Protein AF-A0A6B3ATQ0-F1 (afdb_monomer_lite)

Structure (mmCIF, N/CA/C/O backbone):
data_AF-A0A6B3ATQ0-F1
#
_entry.id   AF-A0A6B3ATQ0-F1
#
loop_
_atom_site.group_PDB
_atom_site.id
_atom_site.type_symbol
_atom_site.label_atom_id
_atom_site.label_alt_id
_atom_site.label_comp_id
_atom_site.label_asym_id
_atom_site.label_entity_id
_atom_site.label_seq_id
_atom_site.pdbx_PDB_ins_code
_atom_site.Cartn_x
_atom_site.Cartn_y
_atom_site.Cartn_z
_atom_site.occupancy
_atom_site.B_iso_or_equiv
_atom_site.auth_seq_id
_atom_site.auth_comp_id
_atom_site.auth_asym_id
_atom_site.auth_atom_id
_atom_site.pdbx_PDB_model_num
ATOM 1 N N . ASP A 1 1 ? 17.155 -4.695 14.078 1.00 39.12 1 ASP A N 1
ATOM 2 C CA . ASP A 1 1 ? 18.289 -5.429 13.502 1.00 39.12 1 ASP A CA 1
ATOM 3 C C . ASP A 1 1 ? 18.050 -5.646 12.004 1.00 39.12 1 ASP A C 1
ATOM 5 O O . ASP A 1 1 ? 17.554 -6.678 11.588 1.00 39.12 1 ASP A O 1
ATOM 9 N N . VAL A 1 2 ? 18.284 -4.594 11.210 1.00 47.22 2 VAL A N 1
ATOM 10 C CA . VAL A 1 2 ? 18.268 -4.595 9.724 1.00 47.22 2 VAL A CA 1
ATOM 11 C C . VAL A 1 2 ? 19.718 -4.416 9.216 1.00 47.22 2 VAL A C 1
ATOM 13 O O . VAL A 1 2 ? 19.989 -4.162 8.048 1.00 47.22 2 VAL A O 1
ATOM 16 N N . ALA A 1 3 ? 20.696 -4.515 10.123 1.00 44.59 3 ALA A N 1
ATOM 17 C CA . ALA A 1 3 ? 22.036 -3.963 9.953 1.00 44.59 3 ALA A CA 1
ATOM 18 C C . ALA A 1 3 ? 23.108 -5.009 9.609 1.00 44.59 3 ALA A C 1
ATOM 20 O O . ALA A 1 3 ? 24.292 -4.706 9.704 1.00 44.59 3 ALA A O 1
ATOM 21 N N . ALA A 1 4 ? 22.732 -6.221 9.193 1.00 48.53 4 ALA A N 1
ATOM 22 C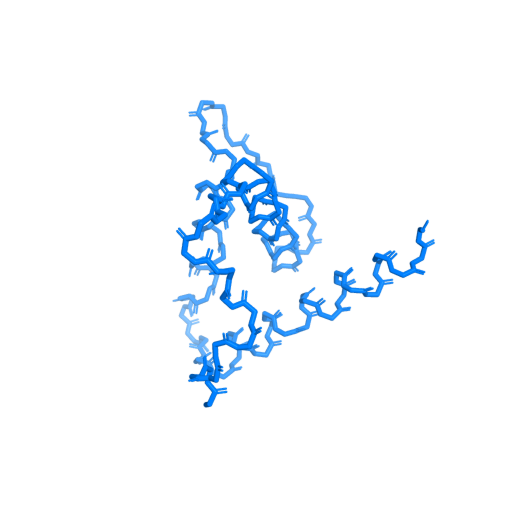 CA . ALA A 1 4 ? 23.716 -7.259 8.876 1.00 48.53 4 ALA A CA 1
ATOM 23 C C . ALA A 1 4 ? 24.151 -7.298 7.402 1.00 48.53 4 ALA A C 1
ATOM 25 O O . ALA A 1 4 ? 25.061 -8.055 7.089 1.00 48.53 4 ALA A O 1
ATOM 26 N N . GLY A 1 5 ? 23.531 -6.520 6.500 1.00 51.88 5 GLY A N 1
ATOM 27 C CA . GLY A 1 5 ? 24.018 -6.311 5.126 1.00 51.88 5 GLY A CA 1
ATOM 28 C C . GLY A 1 5 ? 24.336 -7.577 4.319 1.00 51.88 5 GLY A C 1
ATOM 29 O O . GLY A 1 5 ? 25.094 -7.480 3.361 1.00 51.88 5 GLY A O 1
ATOM 30 N N . ARG A 1 6 ? 23.792 -8.742 4.704 1.00 49.66 6 ARG A N 1
ATOM 31 C CA . ARG A 1 6 ? 24.122 -10.046 4.105 1.00 49.66 6 ARG A CA 1
ATOM 32 C C . ARG A 1 6 ? 23.730 -10.136 2.631 1.00 49.66 6 ARG A C 1
ATOM 34 O O . ARG A 1 6 ? 24.362 -10.890 1.906 1.00 49.66 6 ARG A O 1
ATOM 41 N N . ASP A 1 7 ? 22.799 -9.286 2.205 1.00 52.31 7 ASP A N 1
ATOM 42 C CA . ASP A 1 7 ? 22.327 -9.188 0.823 1.00 52.31 7 ASP A CA 1
ATOM 43 C C . ASP A 1 7 ? 22.759 -7.885 0.131 1.00 52.31 7 ASP A C 1
ATOM 45 O O . ASP A 1 7 ? 22.266 -7.556 -0.947 1.00 52.31 7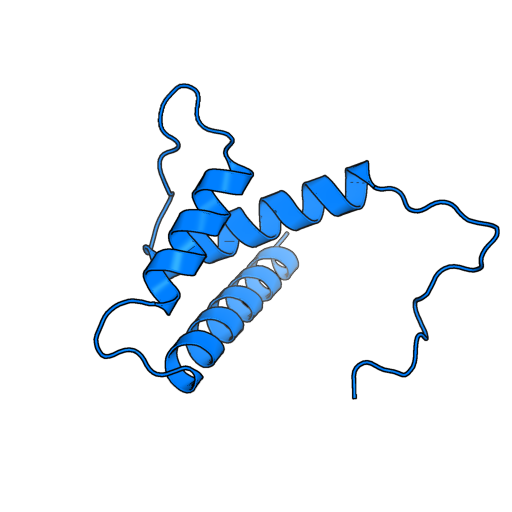 ASP A O 1
ATOM 49 N N . ARG A 1 8 ? 23.677 -7.103 0.726 1.00 56.47 8 ARG A N 1
ATOM 50 C CA . ARG A 1 8 ? 24.290 -5.996 -0.020 1.00 56.47 8 ARG A CA 1
ATOM 51 C C . ARG A 1 8 ? 25.134 -6.616 -1.122 1.00 56.47 8 ARG A C 1
ATOM 53 O O . ARG A 1 8 ? 26.105 -7.313 -0.830 1.00 56.47 8 ARG A O 1
ATOM 60 N N . MET A 1 9 ? 24.764 -6.362 -2.376 1.00 55.31 9 MET A N 1
ATOM 61 C CA . MET A 1 9 ? 25.606 -6.752 -3.499 1.00 55.31 9 MET A CA 1
ATOM 62 C C . MET A 1 9 ? 27.012 -6.174 -3.318 1.00 55.31 9 MET A C 1
ATOM 64 O O . MET A 1 9 ? 27.184 -5.062 -2.808 1.00 55.31 9 MET A O 1
ATOM 68 N N . ALA A 1 10 ? 28.014 -6.963 -3.710 1.00 60.31 10 ALA A N 1
ATOM 69 C CA . ALA A 1 10 ? 29.394 -6.514 -3.779 1.00 60.31 10 ALA A CA 1
ATOM 70 C C . ALA A 1 10 ? 29.479 -5.223 -4.615 1.00 60.31 10 ALA A C 1
ATOM 72 O O . ALA A 1 10 ? 28.709 -5.028 -5.554 1.00 60.31 10 ALA A O 1
ATOM 73 N N . ALA A 1 11 ? 30.394 -4.323 -4.244 1.00 61.47 11 ALA A N 1
ATOM 74 C CA . ALA A 1 11 ? 30.493 -2.973 -4.811 1.00 61.47 11 ALA A CA 1
ATOM 75 C C . ALA A 1 11 ? 30.744 -2.936 -6.337 1.00 61.47 11 ALA A C 1
ATOM 77 O O . ALA A 1 11 ? 30.667 -1.871 -6.942 1.00 61.47 11 ALA A O 1
ATOM 78 N N . ASP A 1 12 ? 31.049 -4.081 -6.947 1.00 69.31 12 ASP A N 1
ATOM 79 C CA . ASP A 1 12 ? 31.306 -4.285 -8.370 1.00 69.31 12 ASP A CA 1
ATOM 80 C C . ASP A 1 12 ? 30.066 -4.705 -9.182 1.00 69.31 12 ASP A C 1
ATOM 82 O O . ASP A 1 12 ? 30.144 -4.781 -10.409 1.00 69.31 12 ASP A O 1
ATOM 86 N N . ARG A 1 13 ? 28.916 -4.952 -8.538 1.00 63.94 13 ARG A N 1
ATOM 87 C CA . ARG A 1 13 ? 27.656 -5.276 -9.223 1.00 63.94 13 ARG A CA 1
ATOM 88 C C . ARG A 1 13 ? 26.663 -4.118 -9.113 1.00 63.94 13 ARG A C 1
ATOM 90 O O . ARG A 1 13 ? 26.200 -3.828 -8.008 1.00 63.94 13 ARG A O 1
ATOM 97 N N . PRO A 1 14 ? 26.305 -3.454 -10.229 1.00 75.31 14 PRO A N 1
ATOM 98 C CA . PRO A 1 14 ? 25.263 -2.438 -10.200 1.00 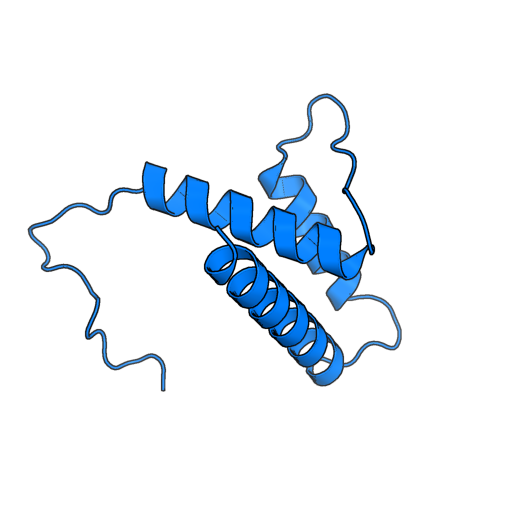75.31 14 PRO A CA 1
ATOM 99 C C . PRO A 1 14 ? 23.915 -3.081 -9.858 1.00 75.31 14 PRO A C 1
ATOM 101 O O . PRO A 1 14 ? 23.624 -4.200 -10.279 1.00 75.31 14 PRO A O 1
ATOM 104 N N . TYR A 1 15 ? 23.091 -2.365 -9.093 1.00 77.69 15 TYR A N 1
ATOM 105 C CA . TYR A 1 15 ? 21.705 -2.758 -8.863 1.00 77.69 15 TYR A CA 1
ATOM 106 C C . TYR A 1 15 ? 20.923 -2.713 -10.169 1.00 77.69 15 TYR A C 1
ATOM 108 O O . TYR A 1 15 ? 21.012 -1.736 -10.915 1.00 77.69 15 TYR A O 1
ATOM 116 N N . ASP A 1 16 ? 20.109 -3.738 -10.395 1.00 86.25 16 ASP A N 1
ATOM 117 C CA . ASP A 1 16 ? 19.047 -3.676 -11.388 1.00 86.25 16 ASP A CA 1
ATOM 118 C C . ASP A 1 16 ? 17.917 -2.799 -10.833 1.00 86.25 16 ASP A C 1
ATOM 120 O O . ASP A 1 16 ? 16.992 -3.260 -10.162 1.00 86.25 16 ASP A O 1
ATOM 124 N N . LEU A 1 17 ? 18.065 -1.487 -11.023 1.00 86.25 17 LEU A N 1
ATOM 125 C CA . LEU A 1 17 ? 17.114 -0.498 -10.523 1.00 86.25 17 LEU A CA 1
ATOM 126 C C . LEU A 1 17 ? 15.749 -0.617 -11.202 1.00 86.25 17 LEU A C 1
ATOM 128 O O . LEU A 1 17 ? 14.751 -0.242 -10.592 1.00 86.25 17 LEU A O 1
ATOM 132 N N . GLU A 1 18 ? 15.703 -1.137 -12.428 1.00 87.38 18 GLU A N 1
ATOM 133 C CA . GLU A 1 18 ? 14.458 -1.364 -13.156 1.00 87.38 18 GLU A CA 1
ATOM 134 C C . GLU A 1 18 ? 13.686 -2.526 -12.531 1.00 87.38 18 GLU A C 1
ATOM 136 O O . GLU A 1 18 ? 12.530 -2.347 -12.149 1.00 87.38 18 GLU A O 1
ATOM 141 N N . ALA A 1 19 ? 14.338 -3.673 -12.310 1.00 83.12 19 ALA A N 1
ATOM 142 C CA . ALA A 1 19 ? 13.711 -4.815 -11.645 1.00 83.12 19 ALA A CA 1
ATOM 143 C C . ALA A 1 19 ? 13.279 -4.485 -10.206 1.00 83.12 19 ALA A C 1
ATOM 145 O O . ALA A 1 19 ? 12.186 -4.861 -9.777 1.00 83.12 19 ALA A O 1
ATOM 146 N N . ILE A 1 20 ? 14.107 -3.744 -9.460 1.00 84.62 20 ILE A N 1
ATOM 147 C CA . ILE A 1 20 ? 13.753 -3.275 -8.111 1.00 84.62 20 ILE A CA 1
ATOM 148 C C . ILE A 1 20 ? 12.574 -2.300 -8.168 1.00 84.62 20 ILE A C 1
ATOM 150 O O . ILE A 1 20 ? 11.689 -2.367 -7.316 1.00 84.62 20 ILE A O 1
ATOM 154 N N . GLY A 1 21 ? 12.558 -1.401 -9.155 1.00 88.12 21 GLY A N 1
ATOM 155 C CA . GLY A 1 21 ? 11.463 -0.464 -9.386 1.00 88.12 21 GLY A CA 1
ATOM 156 C C . GLY A 1 21 ? 10.148 -1.189 -9.649 1.00 88.12 21 GLY A C 1
ATOM 157 O O . GLY A 1 21 ? 9.183 -0.958 -8.928 1.00 88.12 21 GLY A O 1
ATOM 158 N N . ALA A 1 22 ? 10.141 -2.143 -10.581 1.00 87.88 22 ALA A N 1
ATOM 159 C CA . ALA A 1 22 ? 8.962 -2.943 -10.904 1.00 87.88 22 ALA A CA 1
ATOM 160 C C . ALA A 1 22 ? 8.431 -3.711 -9.681 1.00 87.88 22 ALA A C 1
ATOM 162 O O . ALA A 1 22 ? 7.239 -3.663 -9.381 1.00 87.88 22 ALA A O 1
ATOM 163 N N . ALA A 1 23 ? 9.321 -4.349 -8.912 1.00 88.19 23 ALA A N 1
ATOM 164 C CA . ALA A 1 23 ? 8.934 -5.039 -7.682 1.00 88.19 23 ALA A CA 1
ATOM 165 C C . ALA A 1 23 ? 8.350 -4.079 -6.628 1.00 88.19 23 ALA A C 1
ATOM 167 O O . ALA A 1 23 ? 7.415 -4.428 -5.904 1.00 88.19 23 ALA A O 1
ATOM 168 N N . LEU A 1 24 ? 8.888 -2.859 -6.531 1.00 89.25 24 LEU A N 1
ATOM 169 C CA . LEU A 1 24 ? 8.379 -1.830 -5.627 1.00 89.25 24 LEU A CA 1
ATOM 170 C C . LEU A 1 24 ? 6.994 -1.330 -6.057 1.00 89.25 24 LEU A C 1
ATOM 172 O O . LEU A 1 24 ? 6.129 -1.123 -5.203 1.00 89.25 24 LEU A O 1
ATOM 176 N N . ASP A 1 25 ? 6.788 -1.141 -7.358 1.00 93.69 25 ASP A N 1
ATOM 177 C CA . ASP A 1 25 ? 5.519 -0.709 -7.941 1.00 93.69 25 ASP A CA 1
ATOM 178 C C . ASP A 1 25 ? 4.411 -1.726 -7.640 1.00 93.69 25 ASP A C 1
ATOM 180 O O . ASP A 1 25 ? 3.347 -1.359 -7.125 1.00 93.69 25 ASP A O 1
ATOM 184 N N . ASP A 1 26 ? 4.698 -3.013 -7.853 1.00 92.19 26 ASP A N 1
ATOM 185 C CA . ASP A 1 26 ? 3.780 -4.105 -7.530 1.00 92.19 26 ASP A CA 1
ATOM 186 C C . ASP A 1 26 ? 3.483 -4.199 -6.033 1.00 92.19 26 ASP A C 1
ATOM 188 O O . ASP A 1 26 ? 2.323 -4.350 -5.638 1.00 92.19 26 ASP A O 1
ATOM 192 N N . ALA A 1 27 ? 4.501 -4.047 -5.182 1.00 92.19 27 ALA A N 1
ATOM 193 C CA . ALA A 1 27 ? 4.308 -4.065 -3.738 1.00 92.19 27 ALA A CA 1
ATOM 194 C C . ALA A 1 27 ? 3.343 -2.957 -3.287 1.00 92.19 27 ALA A C 1
ATOM 196 O O . ALA A 1 27 ? 2.421 -3.216 -2.510 1.00 92.19 27 ALA A O 1
ATOM 197 N N . TYR A 1 28 ? 3.507 -1.729 -3.788 1.00 95.31 28 TYR A N 1
ATOM 198 C CA . TYR A 1 28 ? 2.602 -0.633 -3.434 1.00 95.31 28 TYR A CA 1
ATOM 199 C C . TYR A 1 28 ? 1.193 -0.827 -3.982 1.00 95.31 28 TYR A C 1
ATOM 201 O O . TYR A 1 28 ? 0.242 -0.520 -3.260 1.00 95.31 28 TYR A O 1
ATOM 209 N N . ARG A 1 29 ? 1.042 -1.366 -5.197 1.00 95.81 29 ARG A N 1
ATOM 210 C CA . ARG A 1 29 ? -0.270 -1.730 -5.744 1.00 95.81 29 ARG A CA 1
ATOM 211 C C . ARG A 1 29 ? -0.987 -2.720 -4.828 1.00 95.81 29 ARG A C 1
ATOM 213 O O . ARG A 1 29 ? -2.084 -2.426 -4.368 1.00 95.81 29 ARG A O 1
ATOM 220 N N . ILE A 1 30 ? -0.348 -3.842 -4.493 1.00 94.81 30 ILE A N 1
ATOM 221 C CA . ILE A 1 30 ? -0.953 -4.890 -3.655 1.00 94.81 30 ILE A CA 1
ATOM 222 C C . ILE A 1 30 ? -1.333 -4.349 -2.273 1.00 94.81 30 ILE A C 1
ATOM 224 O O . ILE A 1 30 ? -2.420 -4.636 -1.768 1.00 94.81 30 ILE A O 1
ATOM 228 N N . LEU A 1 31 ? -0.462 -3.543 -1.658 1.00 95.31 31 LEU A N 1
ATOM 229 C CA . LEU A 1 31 ? -0.761 -2.905 -0.377 1.00 95.31 31 LEU A CA 1
ATOM 230 C C . LEU A 1 31 ? -1.977 -1.979 -0.484 1.00 95.31 31 LEU A C 1
ATOM 232 O O . LEU A 1 31 ? -2.880 -2.073 0.343 1.00 95.31 31 LEU A O 1
ATOM 236 N N . ALA A 1 32 ? -2.013 -1.098 -1.485 1.00 96.38 32 ALA A N 1
ATOM 237 C CA . ALA A 1 32 ? -3.115 -0.160 -1.673 1.00 96.38 32 ALA A CA 1
ATOM 238 C C . ALA A 1 32 ? -4.443 -0.896 -1.913 1.00 96.38 32 ALA A C 1
ATOM 240 O O . ALA A 1 32 ? -5.431 -0.609 -1.240 1.00 96.38 32 ALA A O 1
ATOM 241 N N . GLU A 1 33 ? -4.443 -1.897 -2.795 1.00 95.75 33 GLU A N 1
ATOM 242 C CA . GLU A 1 33 ? -5.631 -2.695 -3.111 1.00 95.75 33 GLU A CA 1
ATOM 243 C C . GLU A 1 33 ? -6.135 -3.489 -1.902 1.00 95.75 33 GLU A C 1
ATOM 245 O O . GLU A 1 33 ? -7.338 -3.556 -1.653 1.00 95.75 33 GLU A O 1
ATOM 250 N N . HIS A 1 34 ? -5.232 -4.047 -1.093 1.00 94.50 34 HIS A N 1
ATOM 251 C CA . HIS A 1 34 ? -5.620 -4.741 0.134 1.00 94.50 34 HIS A CA 1
ATOM 252 C C . HIS A 1 34 ? -6.261 -3.792 1.156 1.00 94.50 34 HIS A C 1
ATOM 254 O O . HIS A 1 34 ? -7.268 -4.139 1.774 1.00 94.50 34 HIS A O 1
ATOM 260 N N . LEU A 1 35 ? -5.687 -2.599 1.347 1.00 93.31 35 LEU A N 1
ATOM 261 C CA . LEU A 1 35 ? -6.173 -1.619 2.324 1.00 93.31 35 LEU A CA 1
ATOM 262 C C . LEU A 1 35 ? -7.530 -1.011 1.940 1.00 93.31 35 LEU A C 1
ATOM 264 O O . LEU A 1 35 ? -8.320 -0.696 2.835 1.00 93.31 35 LEU A O 1
ATOM 268 N N . GLU A 1 36 ? -7.796 -0.876 0.640 1.00 94.31 36 GLU A N 1
ATOM 269 C CA . GLU A 1 36 ? -9.074 -0.403 0.088 1.00 94.31 36 GLU A CA 1
ATOM 270 C C . GLU A 1 36 ? -10.082 -1.543 -0.162 1.00 94.31 36 GLU A C 1
ATOM 272 O O . GLU A 1 36 ? -11.258 -1.295 -0.421 1.00 94.31 36 GLU A O 1
ATOM 277 N N . GLY A 1 37 ? -9.656 -2.805 -0.040 1.00 94.38 37 GLY A N 1
ATOM 278 C CA . GLY A 1 37 ? -10.512 -3.981 -0.217 1.00 94.38 37 GLY A CA 1
ATOM 279 C C . GLY A 1 37 ? -10.831 -4.320 -1.677 1.00 94.38 37 GLY A C 1
ATOM 280 O O . GLY A 1 37 ? -11.804 -5.028 -1.940 1.00 94.38 37 GLY A O 1
ATOM 281 N N . GLY A 1 38 ? -10.037 -3.830 -2.629 1.00 94.19 38 GLY A N 1
ATOM 282 C CA . GLY A 1 38 ? -10.222 -4.075 -4.055 1.00 94.19 38 GLY A CA 1
ATOM 283 C C . GLY A 1 38 ? -9.308 -3.222 -4.940 1.00 94.19 38 GLY A C 1
ATOM 284 O O . GLY A 1 38 ? -8.494 -2.457 -4.426 1.00 94.19 38 GLY A O 1
ATOM 285 N N . PRO A 1 39 ? -9.437 -3.342 -6.274 1.00 95.56 39 PRO A N 1
ATOM 286 C CA . PRO A 1 39 ? -8.626 -2.587 -7.225 1.00 95.56 39 PRO A CA 1
ATOM 287 C C . PRO A 1 39 ? -8.710 -1.073 -7.001 1.00 95.56 39 PRO A C 1
ATOM 289 O O . PRO A 1 39 ? -9.806 -0.517 -6.898 1.00 95.56 39 PRO A O 1
ATOM 292 N N . VAL A 1 40 ? -7.558 -0.400 -6.982 1.00 96.19 40 VAL A N 1
ATOM 293 C CA . VAL A 1 40 ? -7.474 1.058 -6.830 1.00 96.19 40 VAL A CA 1
ATOM 294 C C . VAL A 1 40 ? -7.458 1.711 -8.217 1.00 96.19 40 VAL A C 1
ATOM 296 O O . VAL A 1 40 ? -6.524 1.488 -8.989 1.00 96.19 40 VAL A O 1
ATOM 299 N N . PRO A 1 41 ? -8.470 2.521 -8.579 1.00 95.56 41 PRO A N 1
ATOM 300 C CA . PRO A 1 41 ? -8.504 3.173 -9.881 1.00 95.56 41 PRO A CA 1
ATOM 301 C C . PRO A 1 41 ? -7.459 4.291 -9.957 1.00 95.56 41 PRO A C 1
ATOM 303 O O . PRO A 1 41 ? -7.469 5.213 -9.145 1.00 95.56 41 PRO A O 1
ATOM 306 N N . ILE A 1 42 ? -6.600 4.251 -10.977 1.00 96.25 42 ILE A N 1
ATOM 307 C CA . ILE A 1 42 ? -5.605 5.302 -11.212 1.00 96.25 42 ILE A CA 1
ATOM 308 C C . ILE A 1 42 ? -6.246 6.466 -11.981 1.00 96.25 42 ILE A C 1
ATOM 310 O O . ILE A 1 42 ? -6.750 6.257 -13.089 1.00 96.25 42 ILE A O 1
ATOM 314 N N . PRO A 1 43 ? -6.224 7.702 -11.446 1.00 94.88 43 PRO A N 1
ATOM 315 C CA . PRO A 1 43 ? -6.724 8.865 -12.169 1.00 94.88 43 PRO A CA 1
ATOM 316 C C . PRO A 1 43 ? -5.934 9.123 -13.465 1.00 94.88 43 PRO A C 1
ATOM 318 O O . PRO A 1 43 ? -4.714 8.933 -13.485 1.00 94.88 43 PRO A O 1
ATOM 321 N N . PRO A 1 44 ? -6.577 9.620 -14.541 1.00 94.19 44 PRO A N 1
ATOM 322 C CA . PRO A 1 44 ? -5.880 9.958 -15.778 1.00 94.19 44 PRO A CA 1
ATOM 323 C C . PRO A 1 44 ? -4.722 10.936 -15.545 1.00 94.19 44 PRO A C 1
ATOM 325 O O . PRO A 1 44 ? -4.887 11.959 -14.883 1.00 94.19 44 PRO A O 1
ATOM 328 N N . GLY A 1 45 ? -3.552 10.626 -16.109 1.00 93.69 45 GLY A N 1
ATOM 329 C CA . GLY A 1 45 ? -2.344 11.448 -15.973 1.00 93.69 45 GLY A CA 1
ATOM 330 C C . GLY A 1 45 ? -1.630 11.334 -14.621 1.00 93.69 45 GLY A C 1
ATOM 331 O O . GLY A 1 45 ? -0.655 12.050 -14.402 1.00 93.69 45 GLY A O 1
ATOM 332 N N . CYS A 1 46 ? -2.085 10.456 -13.722 1.00 95.12 46 CYS A N 1
ATOM 333 C CA . CYS A 1 46 ? -1.397 10.166 -12.469 1.00 95.12 46 CYS A CA 1
ATOM 334 C C . CYS A 1 46 ? -0.374 9.038 -12.660 1.00 95.12 46 CYS A C 1
ATOM 336 O O . CYS A 1 46 ? -0.659 8.048 -13.333 1.00 95.12 46 CYS A O 1
ATOM 338 N N . ASP A 1 47 ? 0.799 9.179 -12.043 1.00 95.69 47 ASP A N 1
ATOM 339 C CA . ASP A 1 47 ? 1.760 8.084 -11.930 1.00 95.69 47 ASP A CA 1
ATOM 340 C C . ASP A 1 47 ? 1.174 6.981 -11.021 1.00 95.69 47 ASP A C 1
ATOM 342 O O . ASP A 1 47 ? 0.860 7.272 -9.858 1.00 95.69 47 ASP A O 1
ATOM 346 N N . PRO A 1 48 ? 0.993 5.737 -11.510 1.00 94.31 48 PRO A N 1
ATOM 347 C CA . PRO A 1 48 ? 0.345 4.673 -10.742 1.00 94.31 48 PRO A CA 1
ATOM 348 C C . PRO A 1 48 ? 1.031 4.393 -9.403 1.00 94.31 48 PRO A C 1
ATOM 350 O O . PRO A 1 48 ? 0.369 4.252 -8.373 1.00 94.31 48 PRO A O 1
ATOM 353 N N . THR A 1 49 ? 2.363 4.367 -9.387 1.00 94.06 49 THR A N 1
ATOM 354 C CA . THR A 1 49 ? 3.140 4.081 -8.178 1.00 94.06 49 THR A CA 1
ATOM 355 C C . THR A 1 49 ? 2.996 5.184 -7.145 1.00 94.06 49 THR A C 1
ATOM 357 O O . THR A 1 49 ? 2.764 4.905 -5.964 1.00 94.06 49 THR A O 1
ATOM 360 N N . ALA A 1 50 ? 3.121 6.444 -7.560 1.00 96.06 50 ALA A N 1
ATOM 361 C CA . ALA A 1 50 ? 2.897 7.587 -6.688 1.00 96.06 50 ALA A CA 1
ATOM 362 C C . ALA A 1 50 ? 1.476 7.563 -6.114 1.00 96.06 50 ALA A C 1
ATOM 364 O O . ALA A 1 50 ? 1.305 7.786 -4.915 1.00 96.06 50 ALA A O 1
ATOM 365 N N . HIS A 1 51 ? 0.477 7.213 -6.928 1.00 97.56 51 HIS A N 1
ATOM 366 C CA . HIS A 1 51 ? -0.904 7.104 -6.475 1.00 97.56 51 HIS A CA 1
ATOM 367 C C . HIS A 1 51 ? -1.079 6.031 -5.392 1.00 97.56 51 HIS A C 1
ATOM 369 O O . HIS A 1 51 ? -1.605 6.323 -4.317 1.00 97.56 51 HIS A O 1
ATOM 375 N N . HIS A 1 52 ? -0.575 4.814 -5.614 1.00 97.38 52 HIS A N 1
ATOM 376 C CA . HIS A 1 52 ? -0.645 3.742 -4.618 1.00 97.38 52 HIS A CA 1
ATOM 377 C C . HIS A 1 52 ? 0.095 4.099 -3.322 1.00 97.38 52 HIS A C 1
ATOM 379 O O . HIS A 1 52 ? -0.419 3.863 -2.226 1.00 97.38 52 HIS A O 1
ATOM 385 N N . LYS A 1 53 ? 1.269 4.740 -3.421 1.00 96.62 53 LYS A N 1
ATOM 386 C CA . LYS A 1 53 ? 1.995 5.275 -2.256 1.00 96.62 53 LYS A CA 1
ATOM 387 C C . LYS A 1 53 ? 1.141 6.269 -1.477 1.00 96.62 53 LYS A C 1
ATOM 389 O O . LYS A 1 53 ? 1.097 6.197 -0.249 1.00 96.62 53 LYS A O 1
ATOM 394 N N . THR A 1 54 ? 0.452 7.173 -2.172 1.00 97.25 54 THR A N 1
ATOM 395 C CA . THR A 1 54 ? -0.462 8.135 -1.551 1.00 97.25 54 THR A CA 1
ATOM 396 C C . THR A 1 54 ? -1.627 7.437 -0.858 1.00 97.25 54 THR A C 1
ATOM 398 O O . THR A 1 54 ? -1.912 7.785 0.285 1.00 97.25 54 THR A O 1
ATOM 401 N N . VAL A 1 55 ? -2.255 6.433 -1.480 1.00 96.56 55 VAL A N 1
ATOM 402 C CA . VAL A 1 55 ? -3.336 5.653 -0.851 1.00 96.56 55 VAL A CA 1
ATOM 403 C C . VAL A 1 55 ? -2.853 4.989 0.435 1.00 96.56 55 VAL A C 1
ATOM 405 O O . VAL A 1 55 ? -3.437 5.221 1.493 1.00 96.56 55 VAL A O 1
ATOM 408 N N . VAL A 1 56 ? -1.738 4.251 0.389 1.00 96.44 56 VAL A N 1
ATOM 409 C CA . VAL A 1 56 ? -1.157 3.617 1.585 1.00 96.44 56 VAL A CA 1
ATOM 410 C C . VAL A 1 56 ? -0.860 4.667 2.658 1.00 96.44 56 VAL A C 1
ATOM 412 O O . VAL A 1 56 ? -1.233 4.495 3.819 1.00 96.44 56 VAL A O 1
ATOM 415 N N . HIS A 1 57 ? -0.234 5.783 2.282 1.00 95.50 57 HIS A N 1
ATOM 416 C CA . HIS A 1 57 ? 0.111 6.848 3.216 1.00 95.50 57 HIS A CA 1
ATOM 417 C C . HIS A 1 57 ? -1.128 7.443 3.901 1.00 95.50 57 HIS A C 1
ATOM 419 O O . HIS A 1 57 ? -1.209 7.440 5.131 1.00 95.50 57 HIS A O 1
ATOM 425 N N . LEU A 1 58 ? -2.118 7.892 3.127 1.00 95.12 58 LEU A N 1
ATOM 426 C CA . LEU A 1 58 ? -3.349 8.481 3.655 1.00 95.12 58 LEU A CA 1
ATOM 427 C C . LEU A 1 58 ? -4.136 7.483 4.504 1.00 95.12 58 LEU A C 1
ATOM 429 O O . LEU A 1 58 ? -4.640 7.849 5.567 1.00 95.12 58 LEU A O 1
ATOM 433 N N . TRP A 1 59 ? -4.180 6.213 4.097 1.00 94.62 59 TRP A N 1
ATOM 434 C CA . TRP A 1 59 ? -4.817 5.167 4.884 1.00 94.62 59 TRP A CA 1
ATOM 435 C C . TRP A 1 59 ? -4.140 5.021 6.251 1.00 94.62 59 TRP A C 1
ATOM 437 O O . TRP A 1 59 ? -4.820 5.000 7.280 1.00 94.62 59 TRP A O 1
ATOM 447 N N . THR A 1 60 ? -2.805 4.978 6.296 1.00 91.56 60 THR A N 1
ATOM 448 C CA . THR A 1 60 ? -2.066 4.836 7.564 1.00 91.56 60 THR A CA 1
ATOM 449 C C . THR A 1 60 ? -2.196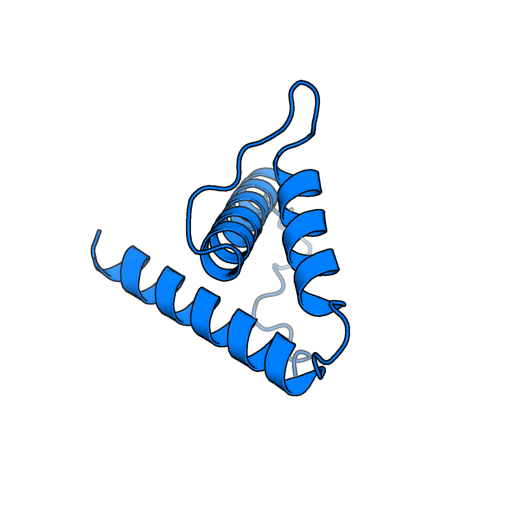 6.051 8.485 1.00 91.56 60 THR A C 1
ATOM 451 O O . THR A 1 60 ? -2.122 5.888 9.701 1.00 91.56 60 THR A O 1
ATOM 454 N N . LEU A 1 61 ? -2.436 7.241 7.925 1.00 93.31 61 LEU A N 1
ATOM 455 C CA . LEU A 1 61 ? -2.630 8.490 8.667 1.00 93.31 61 LEU A CA 1
ATOM 456 C C . LEU A 1 61 ? -4.088 8.780 9.053 1.00 93.31 61 LEU A C 1
ATOM 458 O O . LEU A 1 61 ? -4.349 9.811 9.676 1.00 93.31 61 LEU A O 1
ATOM 462 N N . ALA A 1 62 ? -5.043 7.921 8.687 1.00 93.12 62 ALA A N 1
ATOM 463 C CA . ALA A 1 62 ? -6.449 8.203 8.946 1.00 93.12 62 ALA A CA 1
ATOM 464 C C . ALA A 1 62 ? -6.720 8.423 10.452 1.00 93.12 62 ALA A C 1
ATOM 466 O O . ALA A 1 62 ? -6.201 7.670 11.288 1.00 93.12 62 ALA A O 1
ATOM 467 N N . PRO A 1 63 ? -7.552 9.418 10.823 1.00 91.50 63 PRO A N 1
ATOM 468 C CA . PRO A 1 63 ? -7.858 9.709 12.219 1.00 91.50 63 PRO A CA 1
ATOM 469 C C . PRO A 1 63 ? -8.332 8.472 12.988 1.00 91.50 63 PRO A C 1
ATOM 471 O O . PRO A 1 63 ? -9.160 7.701 12.509 1.00 91.50 63 PRO A O 1
ATOM 474 N N . GLY A 1 64 ? -7.805 8.287 14.199 1.00 89.94 64 GLY A N 1
ATOM 475 C CA . GLY A 1 64 ? -8.142 7.145 15.052 1.00 89.94 64 GLY A CA 1
ATOM 476 C C . GLY A 1 64 ? -7.344 5.868 14.770 1.00 89.94 64 GLY A C 1
ATOM 477 O O . GLY A 1 64 ? -7.520 4.890 15.498 1.00 89.94 64 GLY A O 1
ATOM 478 N N . ARG A 1 65 ? -6.438 5.859 13.780 1.00 91.56 65 ARG A N 1
ATOM 479 C CA . ARG A 1 65 ? -5.479 4.761 13.596 1.00 91.56 65 ARG A CA 1
ATOM 480 C C . ARG A 1 65 ? -4.199 4.999 14.384 1.00 91.56 65 ARG A C 1
ATOM 482 O O . ARG A 1 65 ? -3.603 6.071 14.366 1.00 91.56 65 ARG A O 1
ATOM 489 N N . THR A 1 66 ? -3.762 3.950 15.064 1.00 94.06 66 THR A N 1
ATOM 490 C CA . THR A 1 66 ? -2.465 3.888 15.737 1.00 94.06 66 THR A CA 1
ATOM 491 C C . THR A 1 66 ? -1.398 3.323 14.804 1.00 94.06 66 THR A C 1
ATOM 493 O O . THR A 1 66 ? -1.689 2.550 13.888 1.00 94.06 66 THR A O 1
ATOM 496 N N . ALA A 1 67 ? -0.130 3.618 15.100 1.00 90.62 67 ALA A N 1
ATOM 497 C CA . ALA A 1 67 ? 1.003 3.024 14.392 1.00 90.62 67 ALA A CA 1
ATOM 498 C C . ALA A 1 67 ? 0.976 1.483 14.421 1.00 90.62 67 ALA A C 1
ATOM 500 O O . ALA A 1 67 ? 1.342 0.833 13.444 1.00 90.62 67 ALA A O 1
ATOM 501 N N . GLN A 1 68 ? 0.500 0.884 15.519 1.00 92.44 68 GLN A N 1
ATOM 502 C CA . GLN A 1 68 ? 0.391 -0.569 15.645 1.00 92.44 68 GLN A CA 1
ATOM 503 C C . GLN A 1 68 ? -0.674 -1.153 14.711 1.00 92.44 68 GLN A C 1
ATOM 505 O O . GLN A 1 68 ? -0.429 -2.188 14.094 1.00 92.44 68 GLN A O 1
ATOM 510 N N . GLN A 1 69 ? -1.825 -0.489 14.569 1.00 90.56 69 GLN A N 1
ATOM 511 C CA . GLN A 1 69 ? -2.865 -0.903 13.621 1.00 90.56 69 GLN A CA 1
ATOM 512 C C . GLN A 1 69 ? -2.388 -0.765 12.175 1.00 90.56 69 GLN A C 1
ATOM 514 O O . GLN A 1 69 ? -2.591 -1.682 11.382 1.00 90.56 69 GLN A O 1
ATOM 519 N N . ALA A 1 70 ? -1.694 0.330 11.849 1.00 90.31 70 ALA A N 1
ATOM 520 C CA . ALA A 1 70 ? -1.088 0.508 10.534 1.00 90.31 70 ALA A CA 1
ATOM 521 C C . ALA A 1 70 ? -0.081 -0.610 10.221 1.00 90.31 70 ALA A C 1
ATOM 523 O O . ALA A 1 70 ? -0.182 -1.274 9.192 1.00 90.31 70 ALA A O 1
ATOM 524 N N . ALA A 1 71 ? 0.837 -0.891 11.149 1.00 92.31 71 ALA A N 1
ATOM 525 C CA . ALA A 1 71 ? 1.808 -1.969 10.992 1.00 92.31 71 ALA A CA 1
ATOM 526 C C . ALA A 1 71 ? 1.145 -3.352 10.876 1.00 92.31 71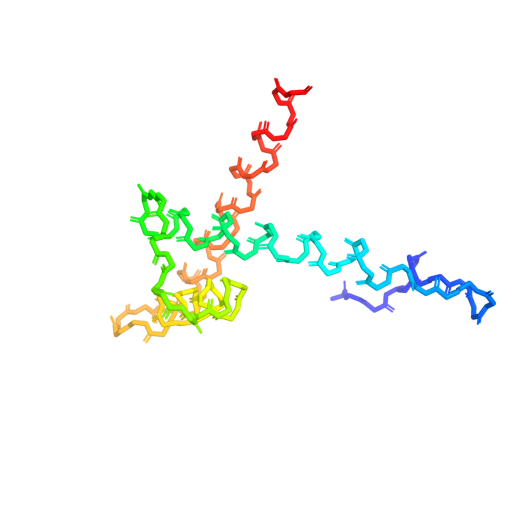 ALA A C 1
ATOM 528 O O . ALA A 1 71 ? 1.610 -4.188 10.104 1.00 92.31 71 ALA A O 1
ATOM 529 N N . ALA A 1 72 ? 0.072 -3.612 11.629 1.00 92.75 72 ALA A N 1
ATOM 530 C CA . ALA A 1 72 ? -0.667 -4.869 11.549 1.00 92.75 72 ALA A CA 1
ATOM 531 C C . ALA A 1 72 ? -1.319 -5.063 10.172 1.00 92.75 72 ALA A C 1
ATOM 533 O O . ALA A 1 72 ? -1.184 -6.138 9.592 1.00 92.75 72 ALA A O 1
ATOM 534 N N . ALA A 1 73 ? -1.952 -4.022 9.624 1.00 91.06 73 ALA A N 1
ATOM 535 C CA . ALA A 1 73 ? -2.576 -4.077 8.304 1.00 91.06 73 ALA A CA 1
ATOM 536 C C . ALA A 1 73 ? -1.548 -4.300 7.183 1.00 91.06 73 ALA A C 1
ATOM 538 O O . ALA A 1 73 ? -1.753 -5.151 6.324 1.00 91.06 73 ALA A O 1
ATOM 539 N N . LEU A 1 74 ? -0.399 -3.618 7.237 1.00 90.50 74 LEU A N 1
ATOM 540 C CA . LEU A 1 74 ? 0.674 -3.812 6.255 1.00 90.50 74 LEU A CA 1
ATOM 541 C C . LEU A 1 74 ? 1.255 -5.233 6.298 1.00 90.50 74 LEU A C 1
ATOM 543 O O . LEU A 1 74 ? 1.521 -5.821 5.253 1.00 90.50 74 LEU A O 1
ATOM 547 N N . ARG A 1 75 ? 1.417 -5.819 7.493 1.00 92.81 75 ARG A N 1
ATOM 548 C CA . ARG A 1 75 ? 1.854 -7.221 7.623 1.00 92.81 75 ARG A CA 1
ATOM 549 C C . ARG A 1 75 ? 0.817 -8.201 7.081 1.00 92.81 75 ARG A C 1
ATOM 551 O O . ARG A 1 75 ? 1.203 -9.181 6.455 1.00 92.81 75 ARG A O 1
ATOM 558 N N . ALA A 1 76 ? -0.470 -7.946 7.314 1.00 91.06 76 ALA A N 1
ATOM 559 C CA . ALA A 1 76 ? -1.543 -8.777 6.775 1.00 91.06 76 ALA A CA 1
ATOM 560 C C . ALA A 1 76 ? -1.568 -8.730 5.240 1.00 91.06 76 ALA A C 1
ATOM 562 O O . ALA A 1 76 ? -1.634 -9.777 4.601 1.00 91.06 76 ALA A O 1
ATOM 563 N N . ALA A 1 77 ? -1.420 -7.538 4.659 1.00 89.00 77 ALA A N 1
ATOM 564 C CA . ALA A 1 77 ? -1.324 -7.359 3.216 1.00 89.00 77 ALA A CA 1
ATOM 565 C C . ALA A 1 77 ? -0.104 -8.091 2.625 1.00 89.00 77 ALA A C 1
ATOM 567 O O . ALA A 1 77 ? -0.238 -8.800 1.632 1.00 89.00 77 ALA A O 1
ATOM 568 N N . ALA A 1 78 ? 1.064 -7.999 3.272 1.00 90.00 78 ALA A N 1
ATOM 569 C CA . ALA A 1 78 ? 2.264 -8.726 2.850 1.00 90.00 78 ALA A CA 1
ATOM 570 C C . ALA A 1 78 ? 2.085 -10.254 2.918 1.00 90.00 78 ALA A C 1
ATOM 572 O O . ALA A 1 78 ? 2.458 -10.959 1.985 1.00 90.00 78 ALA A O 1
ATOM 573 N N . ALA A 1 79 ? 1.470 -10.770 3.987 1.00 90.38 79 ALA A N 1
ATOM 574 C CA . ALA A 1 79 ? 1.187 -12.200 4.116 1.00 90.38 79 ALA A CA 1
ATOM 575 C C . ALA A 1 79 ? 0.178 -12.692 3.062 1.00 90.38 79 ALA A C 1
ATOM 577 O O . ALA A 1 79 ? 0.321 -13.797 2.544 1.00 90.38 79 ALA A O 1
ATOM 578 N N . ALA A 1 80 ? -0.825 -11.875 2.724 1.00 84.00 80 ALA A N 1
ATOM 579 C CA . ALA A 1 80 ? -1.771 -12.179 1.654 1.00 84.00 80 ALA A CA 1
ATOM 580 C C . ALA A 1 80 ? -1.087 -12.198 0.276 1.00 84.00 80 ALA A C 1
ATOM 582 O O . ALA A 1 80 ? -1.357 -13.094 -0.520 1.00 84.00 80 ALA A O 1
ATOM 583 N N . ALA A 1 81 ? -0.174 -11.256 0.023 1.00 82.81 81 ALA A N 1
ATOM 584 C CA . ALA A 1 81 ? 0.628 -11.212 -1.198 1.00 82.81 81 ALA A CA 1
ATOM 585 C C . ALA A 1 81 ? 1.501 -12.468 -1.347 1.00 82.81 81 ALA A C 1
ATOM 587 O O . ALA A 1 81 ? 1.478 -13.119 -2.386 1.00 82.81 81 ALA A O 1
ATOM 588 N N . GLU A 1 82 ? 2.211 -12.852 -0.283 1.00 87.00 82 GLU A N 1
ATOM 589 C CA . GLU A 1 82 ? 3.049 -14.054 -0.269 1.00 87.00 82 GLU A CA 1
ATOM 590 C C . GLU A 1 82 ? 2.221 -15.336 -0.453 1.00 87.00 82 GLU A C 1
ATOM 592 O O . GLU A 1 82 ? 2.637 -16.266 -1.140 1.00 87.00 82 GLU A O 1
ATOM 597 N N . ALA A 1 83 ? 1.027 -15.399 0.142 1.00 83.38 83 ALA A N 1
ATOM 598 C CA . ALA A 1 83 ? 0.124 -16.526 -0.055 1.00 83.38 83 ALA A CA 1
ATOM 599 C C . ALA A 1 83 ? -0.368 -16.627 -1.507 1.00 83.38 83 ALA A C 1
ATOM 601 O O . ALA A 1 83 ? -0.492 -17.740 -2.011 1.00 83.38 83 ALA A O 1
ATOM 602 N N . ALA A 1 84 ? -0.633 -15.496 -2.168 1.00 76.50 84 ALA A N 1
ATOM 603 C CA . ALA A 1 84 ? -1.032 -15.467 -3.571 1.00 76.50 84 ALA A CA 1
ATOM 604 C C . ALA A 1 84 ? 0.106 -15.910 -4.501 1.00 76.50 84 ALA A C 1
ATOM 606 O O . ALA A 1 84 ? -0.142 -16.698 -5.406 1.00 76.50 84 ALA A O 1
ATOM 607 N N . ASP A 1 85 ? 1.339 -15.470 -4.242 1.00 80.62 85 ASP A N 1
ATOM 608 C CA . ASP A 1 85 ? 2.525 -15.848 -5.025 1.00 80.62 85 ASP A CA 1
ATOM 609 C C . ASP A 1 85 ? 2.768 -17.365 -5.015 1.00 80.62 85 ASP A C 1
ATOM 611 O O . ASP A 1 85 ? 3.009 -17.970 -6.050 1.00 80.62 85 ASP A O 1
ATOM 615 N N . ARG A 1 86 ? 2.586 -18.024 -3.863 1.00 81.00 86 ARG A N 1
ATOM 616 C CA . ARG A 1 86 ? 2.758 -19.486 -3.738 1.00 81.00 86 ARG A CA 1
ATOM 617 C C . ARG A 1 86 ? 1.715 -20.329 -4.485 1.00 81.00 86 ARG A C 1
ATOM 619 O O . ARG A 1 86 ? 1.859 -21.551 -4.522 1.00 81.00 86 ARG A O 1
ATOM 626 N N . LEU A 1 87 ? 0.629 -19.728 -4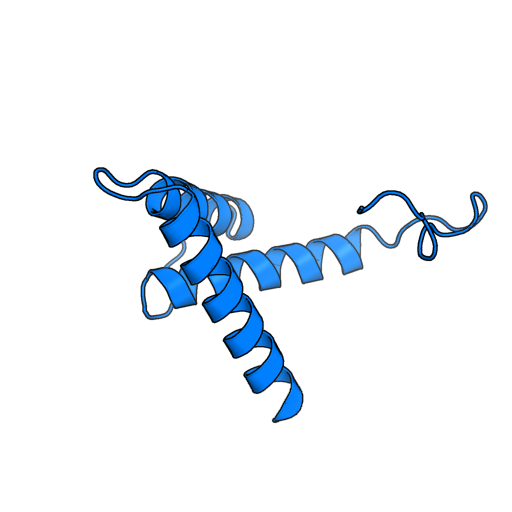.973 1.00 68.81 87 LEU A N 1
ATOM 627 C CA . LEU A 1 87 ? -0.443 -20.432 -5.690 1.00 68.81 87 LEU A CA 1
ATOM 628 C C . LEU A 1 87 ? -0.223 -20.479 -7.210 1.00 68.81 87 LEU A C 1
ATOM 630 O O . LEU A 1 87 ? -0.987 -21.169 -7.892 1.00 68.81 87 LEU A O 1
ATOM 634 N N . PHE A 1 88 ? 0.783 -19.768 -7.722 1.00 50.78 88 PHE A N 1
ATOM 635 C CA . PHE A 1 88 ? 1.146 -19.702 -9.138 1.00 50.78 88 PHE A CA 1
ATOM 636 C C . PHE A 1 88 ? 2.553 -20.265 -9.378 1.00 50.78 88 PHE A C 1
ATOM 638 O O . PHE A 1 88 ? 2.822 -20.626 -10.547 1.00 50.78 88 PHE A O 1
#

Secondary structure (DSSP, 8-state):
--TT-TT---TTS---HHHHHHHHHHHHHHHHHHHHTSPPPPPTT--HHHHHHHHHHHHHTSTT--HHHHHHHHHHHHHHHHHHHTT-

pLDDT: mean 85.1, std 14.98, range [39.12, 97.56]

Foldseek 3Di:
DVPPCPVVPDPPDDDPVVVVVVVLQVLLQLLLQQLVVHGDDDPPPDDSSVVSVVSLVCSCVDPPHDPVNSVVSSVVSVVVVVVVVVVD

Sequence (88 aa):
DVAAGRDRMAADRPYDLEAIGAALDDAYRILAEHLEGGPVPIPPGCDPTAHHKTVVHLWTLAPGRTAQQAAAALRAAAAAAEAADRLF

Radius of gyration: 15.49 Å; chains: 1; bounding box: 42×32×32 Å